Protein AF-A0A016VTC5-F1 (afdb_monomer_lite)

Radius of gyration: 31.77 Å; chains: 1; bounding box: 108×59×70 Å

Sequence (170 aa):
MVATVFDGDNRSESDGGTCVKMDIIPQVLLCLNAIRLAAGCAATSPGTSTPRLTTTTAATTTTTAPNACKTCTTAQVSFDKANGDPMSIDASFRVEAPDPVTGCLRLTSICAAQLGFFGFMEFNINQGGPQENLDVVQVVEALLECRNGAWYYRDIPVQVTSVQCIQVPP

InterPro domains:
  IPR002601 C6 domain [SM01048] (69-165)

Secondary structure (DSSP, 8-state):
------------------------------------------------------------------GGGS---GGGSEEPPP-S-TTEE-EEEEEEPPPTTT---EEEEEEEPPTTSEEEEEETTTS---GGGGG--SEEEEEEEEETTEEEETT-SSB--EEEEEEE--

Organism: NCBI:txid53326

Foldseek 3Di:
DDDDDDDDDDDDDDDDDDDDDDDDDDDDDDDDDDDDDDDDDDDDDDDDDDDDPPPPPDPPPPPVLPPQQAQADPLQEAFDDQPVPPFWHTKDKDWDQQDPPRSGTKMKIKAAADPQWFKAKDFPPPPGGDPQVVVRHRMDIFMWTGGRHFTDTPPDPDGGRYMTMTIGHD

pLDDT: mean 73.78, std 22.92, range [35.31, 96.69]

Structure (mmCIF, N/CA/C/O backbone):
data_AF-A0A016VTC5-F1
#
_entry.id   AF-A0A016VTC5-F1
#
loop_
_atom_site.group_PDB
_atom_site.id
_atom_site.type_symbol
_atom_site.label_atom_id
_atom_site.label_alt_id
_atom_site.label_comp_id
_atom_site.label_asym_id
_atom_site.label_entity_id
_atom_site.label_seq_id
_atom_site.pdbx_PDB_ins_code
_atom_site.Cartn_x
_atom_site.Cartn_y
_atom_site.Cartn_z
_atom_site.occupancy
_atom_site.B_iso_or_equiv
_atom_site.auth_seq_id
_atom_site.auth_comp_id
_atom_site.auth_asym_id
_atom_site.auth_atom_id
_atom_site.pdbx_PDB_model_num
ATOM 1 N N . MET A 1 1 ? 50.031 -6.601 50.861 1.00 43.88 1 MET A N 1
ATOM 2 C CA . MET A 1 1 ? 48.557 -6.537 50.907 1.00 43.88 1 MET A CA 1
ATOM 3 C C . MET A 1 1 ? 48.034 -7.776 50.215 1.00 43.88 1 MET A C 1
ATOM 5 O O . MET A 1 1 ? 48.301 -7.957 49.037 1.00 43.88 1 MET A O 1
ATOM 9 N N . VAL A 1 2 ? 47.423 -8.664 50.992 1.00 40.88 2 VAL A N 1
ATOM 10 C CA . VAL A 1 2 ? 46.771 -9.899 50.547 1.00 40.88 2 VAL A CA 1
ATOM 11 C C . VAL A 1 2 ? 45.274 -9.617 50.522 1.00 40.88 2 VAL A C 1
ATOM 13 O O . VAL A 1 2 ? 44.760 -9.069 51.495 1.00 40.88 2 VAL A O 1
ATOM 16 N N . ALA A 1 3 ? 44.594 -10.002 49.446 1.00 42.94 3 ALA A N 1
ATOM 17 C CA . ALA A 1 3 ? 43.154 -10.227 49.443 1.00 42.94 3 ALA A CA 1
ATOM 18 C C . ALA A 1 3 ? 42.839 -11.353 48.449 1.00 42.94 3 ALA A C 1
ATOM 20 O O . ALA A 1 3 ? 42.990 -11.207 47.239 1.00 42.94 3 ALA A O 1
ATOM 21 N N . THR A 1 4 ? 42.475 -12.494 49.018 1.00 43.69 4 THR A N 1
ATOM 22 C CA . THR A 1 4 ? 41.866 -13.676 48.410 1.00 43.69 4 THR A CA 1
ATOM 23 C C . THR A 1 4 ? 40.405 -13.389 48.054 1.00 43.69 4 THR A C 1
ATOM 25 O O . THR A 1 4 ? 39.698 -12.755 48.835 1.00 43.69 4 THR A O 1
ATOM 28 N N . VAL A 1 5 ? 39.926 -13.907 46.921 1.00 49.62 5 VAL A N 1
ATOM 29 C CA . VAL A 1 5 ? 38.490 -14.050 46.631 1.00 49.62 5 VAL A CA 1
ATOM 30 C C . VAL A 1 5 ? 38.233 -15.517 46.300 1.00 49.62 5 VAL A C 1
ATOM 32 O O . VAL A 1 5 ? 38.959 -16.119 45.513 1.00 49.62 5 VAL A O 1
ATOM 35 N N . PHE A 1 6 ? 37.254 -16.079 47.003 1.00 42.31 6 PHE A N 1
ATOM 36 C CA . PHE A 1 6 ? 36.798 -17.462 46.944 1.00 42.31 6 PHE A CA 1
ATOM 37 C C . PHE A 1 6 ? 35.987 -17.710 45.667 1.00 42.31 6 PHE A C 1
ATOM 39 O O . PHE A 1 6 ? 35.046 -16.968 45.394 1.00 42.31 6 PHE A O 1
ATOM 46 N N . ASP A 1 7 ? 36.327 -18.773 44.938 1.00 43.41 7 ASP A N 1
ATOM 47 C CA . ASP A 1 7 ? 35.518 -19.342 43.858 1.00 43.41 7 ASP A CA 1
ATOM 48 C C . ASP A 1 7 ? 34.697 -20.504 44.440 1.00 43.41 7 ASP A C 1
ATOM 50 O O . ASP A 1 7 ? 35.237 -21.391 45.109 1.00 43.41 7 ASP A O 1
ATOM 54 N N . GLY A 1 8 ? 33.376 -20.415 44.300 1.00 44.00 8 GLY A N 1
ATOM 55 C CA . GLY A 1 8 ? 32.418 -21.373 44.838 1.00 44.00 8 GLY A CA 1
ATOM 56 C C . GLY A 1 8 ? 32.077 -22.441 43.807 1.00 44.00 8 GLY A C 1
ATOM 57 O O . GLY A 1 8 ? 31.313 -22.185 42.882 1.00 44.00 8 GLY A O 1
ATOM 58 N N . ASP A 1 9 ? 32.616 -23.637 44.027 1.00 42.50 9 ASP A N 1
ATOM 59 C CA . ASP A 1 9 ? 32.246 -24.894 43.377 1.00 42.50 9 ASP A CA 1
ATOM 60 C C . ASP A 1 9 ? 30.780 -25.250 43.687 1.00 42.50 9 ASP A C 1
ATOM 62 O O . ASP A 1 9 ? 30.368 -25.256 44.850 1.00 42.50 9 ASP A O 1
ATOM 66 N N . ASN A 1 10 ? 29.990 -25.567 42.659 1.00 40.75 10 ASN A N 1
ATOM 67 C CA . ASN A 1 10 ? 28.832 -26.437 42.838 1.00 40.75 10 ASN A CA 1
ATOM 68 C C . ASN A 1 10 ? 28.550 -27.230 41.554 1.00 40.75 10 ASN A C 1
ATOM 70 O O . ASN A 1 10 ? 27.860 -26.781 40.636 1.00 40.75 10 ASN A O 1
ATOM 74 N N . ARG A 1 11 ? 29.121 -28.437 41.506 1.00 43.34 11 ARG A N 1
ATOM 75 C CA . ARG A 1 11 ? 28.721 -29.533 40.614 1.00 43.34 11 ARG A CA 1
ATOM 76 C C . ARG A 1 11 ? 27.265 -29.941 40.841 1.00 43.34 11 ARG A C 1
ATOM 78 O O . ARG A 1 11 ? 26.823 -30.046 41.981 1.00 43.34 11 ARG A O 1
ATOM 85 N N . SER A 1 12 ? 26.594 -30.361 39.770 1.00 43.53 12 SER A N 1
ATOM 86 C CA . SER A 1 12 ? 25.760 -31.573 39.772 1.00 43.53 12 SER A CA 1
ATOM 87 C C . SER A 1 12 ? 25.626 -32.115 38.343 1.00 43.53 12 SER A C 1
ATOM 89 O O . SER A 1 12 ? 25.126 -31.438 37.449 1.00 43.53 12 SER A O 1
ATOM 91 N N . GLU A 1 13 ? 26.146 -33.330 38.165 1.00 41.94 13 GLU A N 1
ATOM 92 C CA . GLU A 1 13 ? 26.016 -34.246 37.024 1.00 41.94 13 GLU A CA 1
ATOM 93 C C . GLU A 1 13 ? 24.557 -34.612 36.704 1.00 41.94 13 GLU A C 1
ATOM 95 O O . GLU A 1 13 ? 23.732 -34.683 37.612 1.00 41.94 13 GLU A O 1
ATOM 100 N N . SER A 1 14 ? 24.261 -34.953 35.443 1.00 40.25 14 SER A N 1
ATOM 101 C CA . SER A 1 14 ? 23.945 -36.345 35.053 1.00 40.25 14 SER A CA 1
ATOM 102 C C . SER A 1 14 ? 23.581 -36.447 33.560 1.00 40.25 14 SER A C 1
ATOM 104 O O . SER A 1 14 ? 22.788 -35.659 33.053 1.00 40.25 14 SER A O 1
ATOM 106 N N . ASP A 1 15 ? 24.249 -37.404 32.901 1.00 40.81 15 ASP A N 1
ATOM 107 C CA . ASP A 1 15 ? 23.864 -38.275 31.771 1.00 40.81 15 ASP A CA 1
ATOM 108 C C . ASP A 1 15 ? 22.846 -37.772 30.723 1.00 40.81 15 ASP A C 1
ATOM 110 O O . ASP A 1 15 ? 21.730 -37.378 31.025 1.00 40.81 15 ASP A O 1
ATOM 114 N N . GLY A 1 16 ? 23.118 -37.799 29.415 1.00 42.88 16 GLY A N 1
ATOM 115 C CA . GLY A 1 16 ? 23.679 -38.922 28.663 1.00 42.88 16 GLY A CA 1
ATOM 116 C C . GLY A 1 16 ? 22.544 -39.707 27.988 1.00 42.88 16 GLY A C 1
ATOM 117 O O . GLY A 1 16 ? 21.824 -40.439 28.655 1.00 42.88 16 GLY A O 1
ATOM 118 N N . GLY A 1 17 ? 22.384 -39.581 26.662 1.00 37.44 17 GLY A N 1
ATOM 119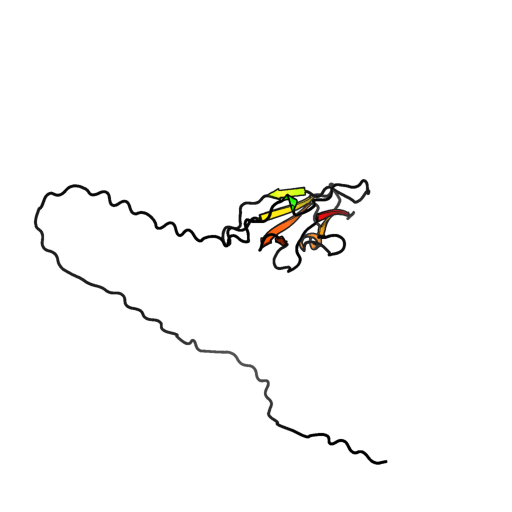 C CA . GLY A 1 17 ? 21.534 -40.501 25.894 1.00 37.44 17 GLY A CA 1
ATOM 120 C C . GLY A 1 17 ? 20.781 -39.891 24.715 1.00 37.44 17 GLY A C 1
ATOM 121 O O . GLY A 1 17 ? 19.595 -39.593 24.804 1.00 37.44 17 GLY A O 1
ATOM 122 N N . THR A 1 18 ? 21.438 -39.796 23.562 1.00 45.84 18 THR A N 1
ATOM 123 C CA . THR A 1 18 ? 20.753 -39.866 22.269 1.00 45.84 18 THR A CA 1
ATOM 124 C C . THR A 1 18 ? 20.414 -41.328 21.974 1.00 45.84 18 THR A C 1
ATOM 126 O O . THR A 1 18 ? 21.314 -42.153 21.853 1.00 45.84 18 THR A O 1
ATOM 129 N N . CYS A 1 19 ? 19.132 -41.660 21.804 1.00 40.72 19 CYS A N 1
ATOM 130 C CA . CYS A 1 19 ? 18.713 -42.795 20.981 1.00 40.72 19 CYS A CA 1
ATOM 131 C C . CYS A 1 19 ? 17.282 -42.611 20.458 1.00 40.72 19 CYS A C 1
ATOM 133 O O . CYS A 1 19 ? 16.337 -42.342 21.191 1.00 40.72 19 CYS A O 1
ATOM 135 N N . VAL A 1 20 ? 17.193 -42.756 19.141 1.00 48.62 20 VAL A N 1
ATOM 136 C CA . VAL A 1 20 ? 16.028 -42.816 18.253 1.00 48.62 20 VAL A CA 1
ATOM 137 C C . VAL A 1 20 ? 15.041 -43.896 18.717 1.00 48.62 20 VAL A C 1
ATOM 139 O O . VAL A 1 20 ? 15.524 -44.946 19.132 1.00 48.62 20 VAL A O 1
ATOM 142 N N . LYS A 1 21 ? 13.715 -43.702 18.562 1.00 35.31 21 LYS A N 1
ATOM 143 C CA . LYS A 1 21 ? 12.760 -44.663 17.941 1.00 35.31 21 LYS A CA 1
ATOM 144 C C . LYS A 1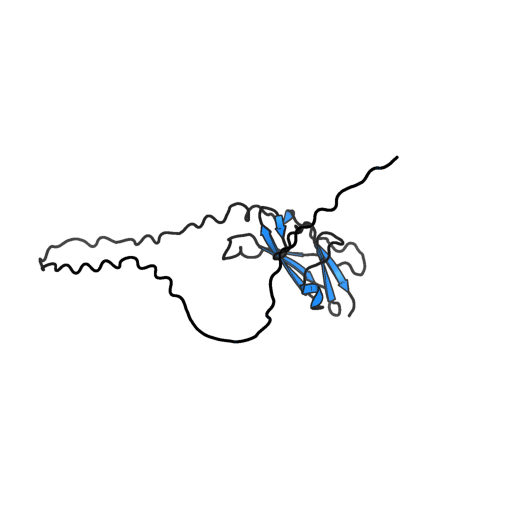 21 ? 11.287 -44.242 18.104 1.00 35.31 21 LYS A C 1
ATOM 146 O O . LYS A 1 21 ? 10.860 -43.802 19.162 1.00 35.31 21 LYS A O 1
ATOM 151 N N . MET A 1 22 ? 10.559 -44.425 17.003 1.00 38.03 22 MET A N 1
ATOM 152 C CA . MET A 1 22 ? 9.107 -44.383 16.806 1.00 38.03 22 MET A CA 1
ATOM 153 C C . MET A 1 22 ? 8.268 -45.135 17.862 1.00 38.03 22 MET A C 1
ATOM 155 O O . MET A 1 22 ? 8.683 -46.187 18.348 1.00 38.03 22 MET A O 1
ATOM 159 N N . ASP A 1 23 ? 7.021 -44.655 17.973 1.00 39.88 23 ASP A N 1
ATOM 160 C CA . ASP A 1 23 ? 5.746 -45.397 18.046 1.00 39.88 23 ASP A CA 1
ATOM 161 C C . ASP A 1 23 ? 4.951 -45.491 19.375 1.00 39.88 23 ASP A C 1
ATOM 163 O O . ASP A 1 23 ? 5.448 -45.919 20.410 1.00 39.88 23 ASP A O 1
ATOM 167 N N . ILE A 1 24 ? 3.642 -45.207 19.216 1.00 40.12 24 ILE A N 1
ATOM 168 C CA . ILE A 1 24 ? 2.465 -45.751 19.934 1.00 40.12 24 ILE A CA 1
ATOM 169 C C . ILE A 1 24 ? 2.121 -45.140 21.324 1.00 40.12 24 ILE A C 1
ATOM 171 O O . ILE A 1 24 ? 2.788 -45.381 22.322 1.00 40.12 24 ILE A O 1
ATOM 175 N N . ILE A 1 25 ? 1.012 -44.373 21.390 1.00 47.03 25 ILE A N 1
ATOM 176 C CA . ILE A 1 25 ? -0.277 -44.626 22.110 1.00 47.03 25 ILE A CA 1
ATOM 177 C C . ILE A 1 25 ? -1.021 -43.291 22.395 1.00 47.03 25 ILE A C 1
ATOM 179 O O . ILE A 1 25 ? -0.425 -42.354 22.925 1.00 47.03 25 ILE A O 1
ATOM 183 N N . PRO A 1 26 ? -2.339 -43.206 22.109 1.00 46.31 26 PRO A N 1
ATOM 184 C CA . PRO A 1 26 ? -3.202 -42.064 22.421 1.00 46.31 26 PRO A CA 1
ATOM 185 C C . PRO A 1 26 ? -3.680 -42.068 23.886 1.00 46.31 26 PRO A C 1
ATOM 187 O O . PRO A 1 26 ? -4.020 -43.114 24.432 1.00 46.31 26 PRO A O 1
ATOM 190 N N . GLN A 1 27 ? -3.817 -40.895 24.505 1.00 49.50 27 GLN A N 1
ATOM 191 C CA . GLN A 1 27 ? -4.654 -40.700 25.700 1.00 49.50 27 GLN A CA 1
ATOM 192 C C . GLN A 1 27 ? -5.665 -39.601 25.353 1.00 49.50 27 GLN A C 1
ATOM 194 O O . GLN A 1 27 ? -5.288 -38.461 25.110 1.00 49.50 27 GLN A O 1
ATOM 199 N N . VAL A 1 28 ? -6.915 -39.933 25.015 1.00 48.00 28 VAL A N 1
ATOM 200 C CA . VAL A 1 28 ? -8.015 -40.233 25.952 1.00 48.00 28 VAL A CA 1
ATOM 201 C C . VAL A 1 28 ? -8.046 -39.221 27.094 1.00 48.00 28 VAL A C 1
ATOM 203 O O . VAL A 1 28 ? -7.577 -39.494 28.193 1.00 48.00 28 VAL A O 1
ATOM 206 N N . LEU A 1 29 ? -8.655 -38.063 26.837 1.00 51.84 29 LEU A N 1
ATOM 207 C CA . LEU A 1 29 ? -9.235 -37.247 27.895 1.00 51.84 29 LEU A CA 1
ATOM 208 C C . LEU A 1 29 ? -10.730 -37.090 27.621 1.00 51.84 29 LEU A C 1
ATOM 210 O O . LEU A 1 29 ? -11.175 -36.322 26.771 1.00 51.84 29 LEU A O 1
ATOM 214 N N . LEU A 1 30 ? -11.479 -37.930 28.332 1.00 45.84 30 LEU A N 1
ATOM 215 C CA . LEU A 1 30 ? -12.925 -37.922 28.457 1.00 45.84 30 LEU A CA 1
ATOM 216 C C . LEU A 1 30 ? -13.391 -36.614 29.104 1.00 45.84 30 LEU A C 1
ATOM 218 O O . LEU A 1 30 ? -13.059 -36.351 30.255 1.00 45.84 30 LEU A O 1
ATOM 222 N N . CYS A 1 31 ? -14.270 -35.883 28.426 1.00 37.62 31 CYS A N 1
ATOM 223 C CA . CYS A 1 31 ? -15.258 -35.034 29.086 1.00 37.62 31 CYS A CA 1
ATOM 224 C C . CYS A 1 31 ? -16.643 -35.442 28.581 1.00 37.62 31 CYS A C 1
ATOM 226 O O . CYS A 1 31 ? -17.141 -34.946 27.573 1.00 37.62 31 CYS A O 1
ATOM 228 N N . LEU A 1 32 ? -17.246 -36.400 29.290 1.00 45.41 32 LEU A N 1
ATOM 229 C CA . LEU A 1 32 ? -18.679 -36.666 29.248 1.00 45.41 32 LEU A CA 1
ATOM 230 C C . LEU A 1 32 ? -19.402 -35.483 29.892 1.00 45.41 32 LEU A C 1
ATOM 232 O O . LEU A 1 32 ? -19.111 -35.149 31.039 1.00 45.41 32 LEU A O 1
ATOM 236 N N . ASN A 1 33 ? -20.424 -34.939 29.232 1.00 46.06 33 ASN A N 1
ATOM 237 C CA . ASN A 1 33 ? -21.542 -34.373 29.978 1.00 46.06 33 ASN A CA 1
ATOM 238 C C . ASN A 1 33 ? -22.887 -34.601 29.270 1.00 46.06 33 ASN A C 1
ATOM 240 O O . ASN A 1 33 ? -23.256 -33.921 28.321 1.00 46.06 33 ASN A O 1
ATOM 244 N N . ALA A 1 34 ? -23.564 -35.634 29.780 1.00 47.44 34 ALA A N 1
ATOM 245 C CA . ALA A 1 34 ? -25.004 -35.814 29.954 1.00 47.44 34 ALA A CA 1
ATOM 246 C C . ALA A 1 34 ? -25.958 -35.386 28.820 1.00 47.44 34 ALA A C 1
ATOM 248 O O . ALA A 1 34 ? -26.575 -34.323 28.846 1.00 47.44 34 ALA A O 1
ATOM 249 N N . ILE A 1 35 ? -26.224 -36.337 27.924 1.00 50.84 35 ILE A N 1
ATOM 250 C CA . ILE A 1 35 ? -27.450 -36.392 27.124 1.00 50.84 35 ILE A CA 1
ATOM 251 C C . ILE A 1 35 ? -28.610 -36.780 28.062 1.00 50.84 35 ILE A C 1
ATOM 253 O O . ILE A 1 35 ? -28.628 -37.879 28.617 1.00 50.84 35 ILE A O 1
ATOM 257 N N . ARG A 1 36 ? -29.597 -35.897 28.247 1.00 48.97 36 ARG A N 1
ATOM 258 C CA . ARG A 1 36 ? -30.879 -36.235 28.890 1.00 48.97 36 ARG A CA 1
ATOM 259 C C . ARG A 1 36 ? -31.859 -36.719 27.814 1.00 48.97 36 ARG A C 1
ATOM 261 O O . ARG A 1 36 ? -32.520 -35.910 27.174 1.00 48.97 36 ARG A O 1
ATOM 268 N N . LEU A 1 37 ? -31.963 -38.038 27.635 1.00 50.75 37 LEU A N 1
ATOM 269 C CA . LEU A 1 37 ? -33.136 -38.669 27.019 1.00 50.75 37 LEU A CA 1
ATOM 270 C C . LEU A 1 37 ? -34.254 -38.717 28.068 1.00 50.75 37 LEU A C 1
ATOM 272 O O . LEU A 1 37 ? -34.136 -39.426 29.066 1.00 50.75 37 LEU A O 1
ATOM 276 N N . ALA A 1 38 ? -35.343 -37.991 27.835 1.00 48.47 38 ALA A N 1
ATOM 277 C CA . ALA A 1 38 ? -36.612 -38.216 28.516 1.00 48.47 38 ALA A CA 1
ATOM 278 C C . ALA A 1 38 ? -37.646 -38.633 27.466 1.00 48.47 38 ALA A C 1
ATOM 280 O O . ALA A 1 38 ? -38.171 -37.805 26.724 1.00 48.47 38 ALA A O 1
ATOM 281 N N . ALA A 1 39 ? -37.900 -39.939 27.396 1.00 50.06 39 ALA A N 1
ATOM 282 C CA . ALA A 1 39 ? -39.072 -40.504 26.749 1.00 50.06 39 ALA A CA 1
ATOM 283 C C . ALA A 1 39 ? -40.252 -40.384 27.724 1.00 50.06 39 ALA A C 1
ATOM 285 O O . ALA A 1 39 ? -40.235 -40.985 28.797 1.00 50.06 39 ALA A O 1
ATOM 286 N N . GLY A 1 40 ? -41.251 -39.583 27.360 1.00 46.19 40 GLY A N 1
ATOM 287 C CA . GLY A 1 40 ? -42.513 -39.451 28.081 1.00 46.19 40 GLY A CA 1
ATOM 288 C C . GLY A 1 40 ? -43.673 -39.617 27.108 1.00 46.19 40 GLY A C 1
ATOM 289 O O . GLY A 1 40 ? -43.778 -38.887 26.126 1.00 46.19 40 GLY A O 1
ATOM 290 N N . CYS A 1 41 ? -44.514 -40.612 27.365 1.00 47.06 41 CYS A N 1
ATOM 291 C CA . CYS A 1 41 ? -45.739 -40.904 26.632 1.00 47.06 41 CYS A CA 1
ATOM 292 C C . CYS A 1 41 ? -46.768 -39.790 26.892 1.00 47.06 41 CYS A C 1
ATOM 294 O O . CYS A 1 41 ? -46.974 -39.426 28.049 1.00 47.06 41 CYS A O 1
ATOM 296 N N . ALA A 1 42 ? -47.470 -39.301 25.866 1.00 44.78 42 ALA A N 1
ATOM 297 C CA . ALA A 1 42 ? -48.656 -38.469 26.059 1.00 44.78 42 ALA A CA 1
ATOM 298 C C . ALA A 1 42 ? -49.813 -38.964 25.184 1.00 44.78 42 ALA A C 1
ATOM 300 O O . ALA A 1 42 ? -49.681 -39.141 23.974 1.00 44.78 42 ALA A O 1
ATOM 301 N N . ALA A 1 43 ? -50.928 -39.223 25.861 1.00 39.12 43 ALA A N 1
ATOM 302 C CA . ALA A 1 43 ? -52.191 -39.705 25.336 1.00 39.12 43 ALA A CA 1
ATOM 303 C C . ALA A 1 43 ? -52.889 -38.674 24.431 1.00 39.12 43 ALA A C 1
ATOM 305 O O . ALA A 1 43 ? -52.781 -37.465 24.624 1.00 39.12 43 ALA A O 1
ATOM 306 N N . THR A 1 44 ? -53.651 -39.177 23.463 1.00 50.03 44 THR A N 1
ATOM 307 C CA . THR A 1 44 ? -54.523 -38.413 22.565 1.00 50.03 44 THR A CA 1
ATOM 308 C C . THR A 1 44 ? -55.726 -37.814 23.295 1.00 50.03 44 THR A C 1
ATOM 310 O O . THR A 1 44 ? -56.467 -38.523 23.974 1.00 50.03 44 THR A O 1
ATOM 313 N N . SER A 1 45 ? -55.989 -36.527 23.073 1.00 47.06 45 SER A N 1
ATOM 314 C CA . SER A 1 45 ? -57.312 -35.906 23.227 1.00 47.06 45 SER A CA 1
ATOM 315 C C . SER A 1 45 ? -57.479 -34.818 22.156 1.00 47.06 45 SER A C 1
ATOM 317 O O . SER A 1 45 ? -56.549 -34.034 21.961 1.00 47.06 45 SER A O 1
ATOM 319 N N . PRO A 1 46 ? -58.613 -34.759 21.429 1.00 48.31 46 PRO A N 1
ATOM 320 C CA . PRO A 1 46 ? -58.837 -33.751 20.401 1.00 48.31 46 PRO A CA 1
ATOM 321 C C . PRO A 1 46 ? -59.312 -32.452 21.061 1.00 48.31 46 PRO A C 1
ATOM 323 O O . PRO A 1 46 ? -60.435 -32.358 21.549 1.00 48.31 46 PRO A O 1
ATOM 326 N N . GLY A 1 47 ? -58.434 -31.452 21.096 1.00 44.53 47 GLY A N 1
ATOM 327 C CA . GLY A 1 47 ? -58.731 -30.120 21.613 1.00 44.53 47 GLY A CA 1
ATOM 328 C C . GLY A 1 47 ? -58.259 -29.055 20.634 1.00 44.53 47 GLY A C 1
ATOM 329 O O . GLY A 1 47 ? -57.064 -28.829 20.475 1.00 44.53 47 GLY A O 1
ATOM 330 N N . THR A 1 48 ? -59.216 -28.424 19.964 1.00 53.41 48 THR A N 1
ATOM 331 C CA . THR A 1 48 ? -59.067 -27.255 19.095 1.00 53.41 48 THR A CA 1
ATOM 332 C C . THR A 1 48 ? -58.217 -26.171 19.758 1.00 53.41 48 THR A C 1
ATOM 334 O O . THR A 1 48 ? -58.603 -25.650 20.803 1.00 53.41 48 THR A O 1
ATOM 337 N N . SER A 1 49 ? -57.089 -25.785 19.156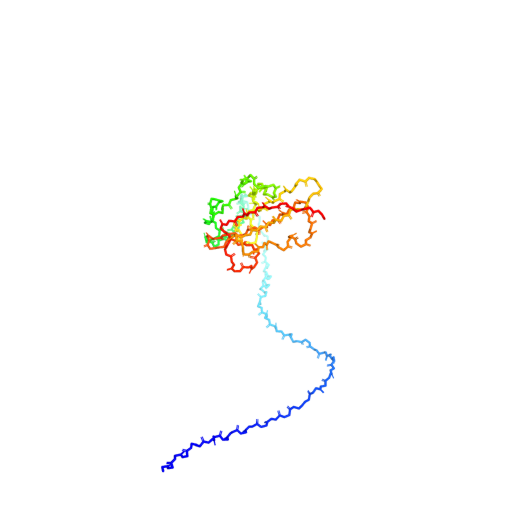 1.00 41.44 49 SER A N 1
ATOM 338 C CA . SER A 1 49 ? -56.395 -24.531 19.473 1.00 41.44 49 SER A CA 1
ATOM 339 C C . SER A 1 49 ? -55.520 -24.067 18.306 1.00 41.44 49 SER A C 1
ATOM 341 O O . SER A 1 49 ? -54.879 -24.851 17.615 1.00 41.44 49 SER A O 1
ATOM 343 N N . THR A 1 50 ? -55.594 -22.763 18.083 1.00 56.91 50 THR A N 1
ATOM 344 C CA . THR A 1 50 ? -55.079 -21.919 17.001 1.00 56.91 50 THR A CA 1
ATOM 345 C C . THR A 1 50 ? -53.583 -22.079 16.687 1.00 56.91 50 THR A C 1
ATOM 347 O O . THR A 1 50 ? -52.786 -22.337 17.591 1.00 56.91 50 THR A O 1
ATOM 350 N N . PRO A 1 51 ? -53.153 -21.850 15.427 1.00 42.34 51 PRO A N 1
ATOM 351 C CA . PRO A 1 51 ? -51.740 -21.874 15.075 1.00 42.34 51 PRO A CA 1
ATOM 352 C C . PRO A 1 51 ? -51.037 -20.661 15.696 1.00 42.34 51 PRO A C 1
ATOM 354 O O . PRO A 1 51 ? -51.226 -19.520 15.277 1.00 42.34 51 PRO A O 1
ATOM 357 N N . ARG A 1 52 ? -50.213 -20.910 16.715 1.00 48.53 52 ARG A N 1
ATOM 358 C CA . ARG A 1 52 ? -49.244 -19.938 17.219 1.00 48.53 52 ARG A CA 1
ATOM 359 C C . ARG A 1 52 ? -48.028 -19.981 16.297 1.00 48.53 52 ARG A C 1
ATOM 361 O O . ARG A 1 52 ? -47.339 -20.994 16.246 1.00 48.53 52 ARG A O 1
ATOM 368 N N . LEU A 1 53 ? -47.782 -18.892 15.567 1.00 47.34 53 LEU A N 1
ATOM 369 C CA . LEU A 1 53 ? -46.528 -18.685 14.841 1.00 47.34 53 LEU A CA 1
ATOM 370 C C . LEU A 1 53 ? -45.377 -18.723 15.855 1.00 47.34 53 LEU A C 1
ATOM 372 O O . LEU A 1 53 ? -45.233 -17.820 16.681 1.00 47.34 53 LEU A O 1
ATOM 376 N N . THR A 1 54 ? -44.567 -19.774 15.805 1.00 44.81 54 THR A N 1
ATOM 377 C CA . THR A 1 54 ? -43.295 -19.818 16.522 1.00 44.81 54 THR A CA 1
ATOM 378 C C . THR A 1 54 ? -42.271 -19.123 15.639 1.00 44.81 54 THR A C 1
ATOM 380 O O . THR A 1 54 ? -41.681 -19.732 14.751 1.00 44.81 54 THR A O 1
ATOM 383 N N . THR A 1 55 ? -42.094 -17.819 15.831 1.00 50.56 55 THR A N 1
ATOM 384 C CA . THR A 1 55 ? -40.966 -17.098 15.245 1.00 50.56 55 THR A CA 1
ATOM 385 C C . THR A 1 55 ? -39.706 -17.588 15.950 1.00 50.56 55 THR A C 1
ATOM 387 O O . THR A 1 55 ? -39.431 -17.210 17.088 1.00 50.56 55 THR A O 1
ATOM 390 N N . THR A 1 56 ? -38.957 -18.482 15.307 1.00 46.91 56 THR A N 1
ATOM 391 C CA . THR A 1 56 ? -37.606 -18.836 15.740 1.00 46.91 56 THR A CA 1
ATOM 392 C C . THR A 1 56 ? -36.719 -17.626 15.481 1.00 46.91 56 THR A C 1
ATOM 394 O O . THR A 1 56 ? -36.184 -17.449 14.390 1.00 46.91 56 THR A O 1
ATOM 397 N N . THR A 1 57 ? -36.601 -16.750 16.477 1.00 49.75 57 THR A N 1
ATOM 398 C CA . THR A 1 57 ? -35.576 -15.710 16.494 1.00 49.75 57 THR A CA 1
ATOM 399 C C . THR A 1 57 ? -34.235 -16.426 16.576 1.00 49.75 57 THR A C 1
ATOM 401 O O . THR A 1 57 ? -33.848 -16.910 17.640 1.00 49.75 57 THR A O 1
ATOM 404 N N . ALA A 1 58 ? -33.549 -16.555 15.441 1.00 52.03 58 ALA A N 1
ATOM 405 C CA . ALA A 1 58 ? -32.148 -16.932 15.436 1.00 52.03 58 ALA A CA 1
ATOM 406 C C . ALA A 1 58 ? -31.419 -15.936 16.342 1.00 52.03 58 ALA A C 1
ATOM 408 O O . ALA A 1 58 ? -31.474 -14.725 16.111 1.00 52.03 58 ALA A O 1
ATOM 409 N N . ALA A 1 59 ? -30.800 -16.440 17.410 1.00 47.50 59 ALA A N 1
ATOM 410 C CA . ALA A 1 59 ? -29.899 -15.649 18.223 1.00 47.50 59 ALA A CA 1
ATOM 411 C C . ALA A 1 59 ? -28.825 -15.104 17.281 1.00 47.50 59 ALA A C 1
ATOM 413 O O . ALA A 1 59 ? -27.979 -15.843 16.785 1.00 47.50 59 ALA A O 1
ATOM 414 N N . THR A 1 60 ? -28.915 -13.811 16.980 1.00 46.91 60 THR A N 1
ATOM 415 C CA . THR A 1 60 ? -27.823 -13.100 16.337 1.00 46.91 60 THR A CA 1
ATOM 416 C C . THR A 1 60 ? -26.746 -13.030 17.400 1.00 46.91 60 THR A C 1
ATOM 418 O O . THR A 1 60 ? -26.839 -12.237 18.334 1.00 46.91 60 THR A O 1
ATOM 421 N N . THR A 1 61 ? -25.767 -13.925 17.322 1.00 45.12 61 THR A N 1
ATOM 422 C CA . THR A 1 61 ? -24.511 -13.775 18.042 1.00 45.12 61 THR A CA 1
ATOM 423 C C . THR A 1 61 ? -23.847 -12.530 17.467 1.00 45.12 61 THR A C 1
ATOM 425 O O . THR A 1 61 ? -23.112 -12.582 16.485 1.00 45.12 61 THR A O 1
ATOM 428 N N . THR A 1 62 ? -24.161 -11.369 18.034 1.00 50.28 62 THR A N 1
ATOM 429 C CA . THR A 1 62 ? -23.357 -10.164 17.878 1.00 50.28 62 THR A CA 1
ATOM 430 C C . THR A 1 62 ? -22.057 -10.423 18.620 1.00 50.28 62 THR A C 1
ATOM 432 O O . THR A 1 62 ? -21.898 -10.088 19.791 1.00 50.28 62 THR A O 1
ATOM 435 N N . THR A 1 63 ? -21.116 -11.072 17.939 1.00 49.59 63 THR A N 1
ATOM 436 C CA . THR A 1 63 ? -19.710 -10.992 18.310 1.00 49.59 63 THR A CA 1
ATOM 437 C C . THR A 1 63 ? -19.344 -9.528 18.138 1.00 49.59 63 THR A C 1
ATOM 439 O O . THR A 1 63 ? -19.213 -9.039 17.015 1.00 49.59 63 THR A O 1
ATOM 442 N N . THR A 1 64 ? -19.289 -8.784 19.240 1.00 51.16 64 THR A N 1
ATOM 443 C CA . THR A 1 64 ? -18.751 -7.429 19.254 1.00 51.16 64 THR A CA 1
ATOM 444 C C . THR A 1 64 ? -17.309 -7.555 18.785 1.00 51.16 64 THR A C 1
ATOM 446 O O . THR A 1 64 ? -16.439 -7.931 19.569 1.00 51.16 64 THR A O 1
ATOM 449 N N . ALA A 1 65 ? -17.064 -7.339 17.486 1.00 53.06 65 ALA A N 1
ATOM 450 C CA . ALA A 1 65 ? -15.712 -7.202 16.965 1.00 53.06 65 ALA A CA 1
ATOM 451 C C . ALA A 1 65 ? -15.005 -6.216 17.901 1.00 53.06 65 ALA A C 1
ATOM 453 O O . ALA A 1 65 ? -15.591 -5.163 18.186 1.00 53.06 65 ALA A O 1
ATOM 454 N N . PRO A 1 66 ? -13.838 -6.561 18.466 1.00 55.94 66 PRO A N 1
ATOM 455 C CA . PRO A 1 66 ? -13.178 -5.687 19.416 1.00 55.94 66 PRO A CA 1
ATOM 456 C C . PRO A 1 66 ? -13.053 -4.308 18.766 1.00 55.94 66 PRO A C 1
ATOM 458 O O . PRO A 1 66 ? -12.451 -4.164 17.702 1.00 55.94 66 PRO A O 1
ATOM 461 N N . ASN A 1 67 ? -13.680 -3.299 19.385 1.00 59.97 67 ASN A N 1
ATOM 462 C CA . ASN A 1 67 ? -13.826 -1.933 18.860 1.00 59.97 67 ASN A CA 1
ATOM 463 C C . ASN A 1 67 ? -12.494 -1.291 18.414 1.00 59.97 67 ASN A C 1
ATOM 465 O O . ASN A 1 67 ? -12.503 -0.266 17.744 1.00 59.97 67 ASN A O 1
ATOM 469 N N . ALA A 1 68 ? -11.356 -1.885 18.772 1.00 62.41 68 ALA A N 1
ATOM 470 C CA . ALA A 1 68 ? -10.011 -1.418 18.489 1.00 62.41 68 ALA A CA 1
ATOM 471 C C . ALA A 1 68 ? -9.548 -1.581 17.024 1.00 62.41 68 ALA A C 1
ATOM 473 O O . ALA A 1 68 ? -8.577 -0.933 16.649 1.00 62.41 68 ALA A O 1
ATOM 474 N N . CYS A 1 69 ? -10.193 -2.406 16.185 1.00 72.94 69 CYS A N 1
ATOM 475 C CA . CYS A 1 69 ? -9.759 -2.611 14.789 1.00 72.94 69 CYS A CA 1
ATOM 476 C C . CYS A 1 69 ? -10.678 -2.015 13.707 1.00 72.94 69 CYS A C 1
ATOM 478 O O . CYS A 1 69 ? -10.490 -2.239 12.509 1.00 72.94 69 CYS A O 1
ATOM 480 N N . LYS A 1 70 ? -11.658 -1.207 14.129 1.00 73.69 70 LYS A N 1
ATOM 481 C CA . LYS A 1 70 ? -12.471 -0.347 13.249 1.00 73.69 70 LYS A CA 1
ATOM 482 C C . LYS A 1 70 ? -12.140 1.139 13.384 1.00 73.69 70 LYS A C 1
ATOM 484 O O . LYS A 1 70 ? -12.827 1.978 12.816 1.00 73.69 70 LYS A O 1
ATOM 489 N N . THR A 1 71 ? -11.112 1.467 14.158 1.00 84.00 71 THR A N 1
ATOM 490 C CA . THR A 1 71 ? -10.675 2.844 14.413 1.00 84.00 71 THR A CA 1
ATOM 491 C C . THR A 1 71 ? -9.711 3.365 13.359 1.00 84.00 71 THR A C 1
ATOM 493 O O . THR A 1 71 ? -9.512 4.577 13.288 1.00 84.00 71 THR A O 1
ATOM 496 N N . CYS A 1 72 ? -9.109 2.489 12.547 1.00 90.06 72 CYS A N 1
ATOM 497 C CA . CYS A 1 72 ? -8.212 2.953 11.503 1.00 90.06 72 CYS A CA 1
ATOM 498 C C . CYS A 1 72 ? -8.971 3.732 10.431 1.00 90.06 72 CYS A C 1
ATOM 500 O O . CYS A 1 72 ? -10.103 3.406 10.073 1.00 90.06 72 CYS A O 1
ATOM 502 N N . THR A 1 73 ? -8.306 4.737 9.877 1.00 91.44 73 THR A N 1
ATOM 503 C CA . THR A 1 73 ? -8.784 5.476 8.710 1.00 91.44 73 THR A CA 1
ATOM 504 C C . THR A 1 73 ? -7.729 5.412 7.619 1.00 91.44 73 THR A C 1
ATOM 506 O O . THR A 1 73 ? -6.535 5.283 7.895 1.00 91.44 73 THR A O 1
ATOM 509 N N . THR A 1 74 ? -8.153 5.497 6.362 1.00 90.56 74 THR A N 1
ATOM 510 C CA . THR A 1 74 ? -7.230 5.456 5.218 1.00 90.56 74 THR A CA 1
ATOM 511 C C . THR A 1 74 ? -6.265 6.643 5.210 1.00 90.56 74 THR A C 1
ATOM 513 O O . THR A 1 74 ? -5.151 6.516 4.724 1.00 90.56 74 THR A O 1
ATOM 516 N N . ALA A 1 75 ? -6.652 7.766 5.826 1.00 91.88 75 ALA A N 1
ATOM 517 C CA . ALA A 1 75 ? -5.825 8.963 5.963 1.00 91.88 75 ALA A CA 1
ATOM 518 C C . ALA A 1 75 ? -4.628 8.804 6.922 1.00 91.88 75 ALA A C 1
ATOM 520 O O . ALA A 1 75 ? -3.786 9.693 6.988 1.00 91.88 75 ALA A O 1
ATOM 521 N N . GLN A 1 76 ? -4.543 7.705 7.681 1.00 92.44 76 GLN A N 1
ATOM 522 C CA . GLN A 1 76 ? -3.395 7.430 8.555 1.00 92.44 76 GLN A CA 1
ATOM 523 C C . GLN A 1 76 ? -2.154 6.950 7.796 1.00 92.44 76 GLN A C 1
ATOM 525 O O . GLN A 1 76 ? -1.070 6.943 8.376 1.00 92.44 76 GLN A O 1
ATOM 530 N N . VAL A 1 77 ? -2.314 6.520 6.542 1.00 94.31 77 VAL A N 1
ATOM 531 C CA . VAL A 1 77 ? -1.214 6.077 5.683 1.00 94.31 77 VAL A CA 1
ATOM 532 C C . VAL A 1 77 ? -1.038 7.097 4.566 1.00 94.31 77 VAL A C 1
ATOM 534 O O . VAL A 1 77 ? -1.982 7.379 3.827 1.00 94.31 77 VAL A O 1
ATOM 537 N N . SER A 1 78 ? 0.167 7.649 4.437 1.00 95.44 78 SER A N 1
ATOM 538 C CA . SER A 1 78 ? 0.544 8.442 3.267 1.00 95.44 78 SER A CA 1
ATOM 539 C C . SER A 1 78 ? 0.806 7.508 2.094 1.00 95.44 78 SER A C 1
ATOM 541 O O . SER A 1 78 ? 1.629 6.602 2.200 1.00 95.44 78 SER A O 1
ATOM 543 N N . PHE A 1 79 ? 0.115 7.725 0.980 1.00 95.75 79 PHE A N 1
ATOM 544 C CA . PHE A 1 79 ? 0.419 7.066 -0.286 1.00 95.75 79 PHE A CA 1
ATOM 545 C C . PHE A 1 79 ? 1.126 8.079 -1.169 1.00 95.75 79 PHE A C 1
ATOM 547 O O . PHE A 1 79 ? 0.489 8.991 -1.707 1.00 95.75 79 PHE A O 1
ATOM 554 N N . ASP A 1 80 ? 2.440 7.929 -1.274 1.00 94.56 80 ASP A N 1
ATOM 555 C CA . ASP A 1 80 ? 3.281 8.916 -1.927 1.00 94.56 80 ASP A CA 1
ATOM 556 C C . ASP A 1 80 ? 3.035 8.907 -3.438 1.00 94.56 80 ASP A C 1
ATOM 558 O O . ASP A 1 80 ? 2.914 7.862 -4.084 1.00 94.56 80 ASP A O 1
ATOM 562 N N . LYS A 1 81 ? 2.916 10.105 -4.007 1.00 94.44 81 LYS A N 1
ATOM 563 C CA . LYS A 1 81 ? 2.800 10.291 -5.453 1.00 94.44 81 LYS A CA 1
ATOM 564 C C . LYS A 1 81 ? 4.173 10.358 -6.091 1.00 94.44 81 LYS A C 1
ATOM 566 O O . LYS A 1 81 ? 5.146 10.716 -5.428 1.00 94.44 81 LYS A O 1
ATOM 571 N N . ALA A 1 82 ? 4.221 10.049 -7.383 1.00 91.94 82 ALA A N 1
ATOM 572 C CA . ALA A 1 82 ? 5.424 10.209 -8.174 1.00 91.94 82 ALA A CA 1
ATOM 573 C C . ALA A 1 82 ? 5.947 11.643 -8.009 1.00 91.94 82 ALA A C 1
ATOM 575 O O . ALA A 1 82 ? 5.245 12.623 -8.269 1.00 91.94 82 ALA A O 1
ATOM 576 N N . ASN A 1 83 ? 7.181 11.764 -7.534 1.00 88.12 83 ASN A N 1
ATOM 577 C CA . ASN A 1 83 ? 7.801 13.037 -7.154 1.00 88.12 83 ASN A CA 1
ATOM 578 C C . ASN A 1 83 ? 8.614 13.679 -8.298 1.00 88.12 83 ASN A C 1
ATOM 580 O O . ASN A 1 83 ? 9.300 14.677 -8.083 1.00 88.12 83 ASN A O 1
ATOM 584 N N . GLY A 1 84 ? 8.539 13.112 -9.506 1.00 84.56 84 GLY A N 1
ATOM 585 C CA . GLY A 1 84 ? 9.323 13.522 -10.672 1.00 84.56 84 GLY A CA 1
ATOM 586 C C . GLY A 1 84 ? 10.625 12.739 -10.865 1.00 84.56 84 GLY A C 1
ATOM 587 O O . GLY A 1 84 ? 11.251 12.888 -11.915 1.00 84.56 84 GLY A O 1
ATOM 588 N N . ASP A 1 85 ? 11.012 11.877 -9.919 1.00 89.44 85 ASP A N 1
ATOM 589 C CA . ASP A 1 85 ? 12.128 10.957 -10.121 1.00 89.44 85 ASP A CA 1
ATOM 590 C C . ASP A 1 85 ? 11.767 9.910 -11.189 1.00 89.44 85 ASP A C 1
ATOM 592 O O . ASP A 1 85 ? 10.658 9.371 -11.176 1.00 89.44 85 ASP A O 1
ATOM 596 N N . PRO A 1 86 ? 12.698 9.549 -12.094 1.00 85.00 86 PRO A N 1
ATOM 597 C CA . PRO A 1 86 ? 12.415 8.665 -13.232 1.00 85.00 86 PRO A CA 1
ATOM 598 C C . PRO A 1 86 ? 11.982 7.247 -12.828 1.00 85.00 86 PRO A C 1
ATOM 600 O O . PRO A 1 86 ? 11.384 6.524 -13.625 1.00 85.00 86 PRO A O 1
ATOM 603 N N . MET A 1 87 ? 12.292 6.855 -11.593 1.00 92.56 87 MET A N 1
ATOM 604 C CA . MET A 1 87 ? 11.965 5.548 -11.030 1.00 92.56 87 MET A CA 1
ATOM 605 C C . MET A 1 87 ? 10.830 5.621 -10.010 1.00 92.56 87 MET A C 1
ATOM 607 O O . MET A 1 87 ? 10.382 4.579 -9.551 1.00 92.56 87 MET A O 1
ATOM 611 N N . SER A 1 88 ? 10.356 6.815 -9.646 1.00 94.31 88 SER A N 1
ATOM 612 C CA . SER A 1 88 ? 9.233 6.966 -8.722 1.00 94.31 88 SER A CA 1
ATOM 613 C C . SER A 1 88 ? 7.916 6.802 -9.472 1.00 94.31 88 SER A C 1
ATOM 615 O O . SER A 1 88 ? 7.721 7.356 -10.554 1.00 94.31 88 SER A O 1
ATOM 617 N N . ILE A 1 89 ? 7.004 6.033 -8.886 1.00 95.94 89 ILE A N 1
ATOM 618 C CA . ILE A 1 89 ? 5.659 5.806 -9.415 1.00 95.94 89 ILE A CA 1
ATOM 619 C C . ILE A 1 89 ? 4.630 6.086 -8.322 1.00 95.94 89 ILE A C 1
ATOM 621 O O . ILE A 1 89 ? 4.947 6.104 -7.133 1.00 95.94 89 ILE A O 1
ATOM 625 N N . ASP A 1 90 ? 3.382 6.304 -8.723 1.00 95.44 90 ASP A N 1
ATOM 626 C CA . ASP A 1 90 ? 2.313 6.590 -7.775 1.00 95.44 90 ASP A CA 1
ATOM 627 C C . ASP A 1 90 ? 2.002 5.382 -6.889 1.00 95.44 90 ASP A C 1
ATOM 629 O O . ASP A 1 90 ? 1.647 4.306 -7.379 1.00 95.44 90 ASP A O 1
ATOM 633 N N . ALA A 1 91 ? 2.016 5.598 -5.575 1.00 96.25 91 ALA A N 1
ATOM 634 C CA . ALA A 1 91 ? 1.354 4.708 -4.643 1.00 96.25 91 ALA A CA 1
ATOM 635 C C . ALA A 1 91 ? -0.162 4.932 -4.682 1.00 96.25 91 ALA A C 1
ATOM 637 O O . ALA A 1 91 ? -0.686 6.056 -4.792 1.00 96.25 91 ALA A O 1
ATOM 638 N N . SER A 1 92 ? -0.890 3.826 -4.595 1.00 96.06 92 SER A N 1
ATOM 639 C CA . SER A 1 92 ? -2.346 3.812 -4.551 1.00 96.06 92 SER A CA 1
ATOM 640 C C . SER A 1 92 ? -2.845 2.766 -3.563 1.00 96.06 92 SER A C 1
ATOM 642 O O . SER A 1 92 ? -2.070 1.972 -3.028 1.00 96.06 92 SER A O 1
ATOM 644 N N . PHE A 1 93 ? -4.144 2.792 -3.282 1.00 96.62 93 PHE A N 1
ATOM 645 C CA . PHE A 1 93 ? -4.760 1.832 -2.382 1.00 96.62 93 PHE A CA 1
ATOM 646 C C . PHE A 1 93 ? -6.180 1.483 -2.801 1.00 96.62 93 PHE A C 1
ATOM 648 O O . PHE A 1 93 ? -6.853 2.235 -3.508 1.00 96.62 93 PHE A O 1
ATOM 655 N N . ARG A 1 94 ? -6.648 0.349 -2.289 1.00 96.25 94 ARG A N 1
ATOM 656 C CA . ARG A 1 94 ? -8.022 -0.125 -2.391 1.00 96.25 94 ARG A CA 1
ATOM 657 C C . ARG A 1 94 ? -8.507 -0.529 -1.005 1.00 96.25 94 ARG A C 1
ATOM 659 O O . ARG A 1 94 ? -7.816 -1.241 -0.283 1.00 96.25 94 ARG A O 1
ATOM 666 N N . VAL A 1 95 ? -9.692 -0.062 -0.625 1.00 94.25 95 VAL A N 1
ATOM 667 C CA . VAL A 1 95 ? -10.338 -0.509 0.616 1.00 94.25 95 VAL A CA 1
ATOM 668 C C . VAL A 1 95 ? -10.962 -1.874 0.366 1.00 94.25 95 VAL A C 1
ATOM 670 O O . VAL A 1 95 ? -11.692 -2.048 -0.609 1.00 94.25 95 VAL A O 1
ATOM 673 N N . GLU A 1 96 ? -10.675 -2.824 1.246 1.00 93.81 96 GLU A N 1
ATOM 674 C CA . GLU A 1 96 ? -11.197 -4.184 1.168 1.00 93.81 96 GLU A CA 1
ATOM 675 C C . GLU A 1 96 ? -12.405 -4.372 2.085 1.00 93.81 96 GLU A C 1
ATOM 677 O O . GLU A 1 96 ? -12.662 -3.586 3.005 1.00 93.81 96 GLU A O 1
ATOM 682 N N . ALA A 1 97 ? -13.136 -5.466 1.863 1.00 90.75 97 ALA A N 1
ATOM 683 C CA . ALA A 1 97 ? -14.099 -5.929 2.850 1.00 90.75 97 ALA A CA 1
ATOM 684 C C . ALA A 1 97 ? -13.382 -6.207 4.190 1.00 90.75 97 ALA A C 1
ATOM 686 O O . ALA A 1 97 ? -12.258 -6.725 4.185 1.00 90.75 97 ALA A O 1
ATOM 687 N N . PRO A 1 98 ? -14.012 -5.890 5.338 1.00 90.00 98 PRO A N 1
ATOM 688 C CA . PRO A 1 98 ? -13.456 -6.243 6.635 1.00 90.00 98 PRO A CA 1
ATOM 689 C C . PRO A 1 98 ? -13.172 -7.741 6.726 1.00 90.00 98 PRO A C 1
ATOM 691 O O . PRO A 1 98 ? -13.895 -8.554 6.145 1.00 90.00 98 PRO A O 1
ATOM 694 N N . ASP A 1 99 ? -12.138 -8.101 7.477 1.00 87.62 99 ASP A N 1
ATOM 695 C CA . ASP A 1 99 ? -11.769 -9.498 7.664 1.00 87.62 99 ASP A CA 1
ATOM 696 C C . ASP A 1 99 ? -12.948 -10.296 8.264 1.00 87.62 99 ASP A C 1
ATOM 698 O O . ASP A 1 99 ? -13.525 -9.871 9.269 1.00 87.62 99 ASP A O 1
ATOM 702 N N . PRO A 1 100 ? -13.348 -11.437 7.674 1.00 84.62 100 PRO A N 1
ATOM 703 C CA . PRO A 1 100 ? -14.542 -12.163 8.105 1.00 84.62 100 PRO A CA 1
ATOM 704 C C . PRO A 1 100 ? -14.391 -12.841 9.473 1.00 84.62 100 PRO A C 1
ATOM 706 O O . PRO A 1 100 ? -15.400 -13.188 10.084 1.00 84.62 100 PRO A O 1
ATOM 709 N N . VAL A 1 101 ? -13.160 -13.046 9.957 1.00 85.81 101 VAL A N 1
ATOM 710 C CA . VAL A 1 101 ? -12.883 -13.716 11.236 1.00 85.81 101 VAL A CA 1
ATOM 711 C C . VAL A 1 101 ? -12.836 -12.700 12.377 1.00 85.81 101 VAL A C 1
ATOM 713 O O . VAL A 1 101 ? -13.433 -12.906 13.431 1.00 85.81 101 VAL A O 1
ATOM 716 N N . THR A 1 102 ? -12.140 -11.588 12.162 1.00 83.75 102 THR A N 1
ATOM 717 C CA . THR A 1 102 ? -11.841 -10.574 13.181 1.00 83.75 102 THR A CA 1
ATOM 718 C C . THR A 1 102 ? -12.739 -9.338 13.082 1.00 83.75 102 THR A C 1
ATOM 720 O O . THR A 1 102 ? -12.907 -8.609 14.059 1.00 83.75 102 THR A O 1
ATOM 723 N N . GLY A 1 103 ? -13.352 -9.095 11.920 1.00 86.06 103 GLY A N 1
ATOM 724 C CA . GLY A 1 103 ? -14.161 -7.909 11.631 1.00 86.06 103 GLY A CA 1
ATOM 725 C C . GLY A 1 103 ? -13.345 -6.628 11.430 1.00 86.06 103 GLY A C 1
ATOM 726 O O . GLY A 1 103 ? -13.929 -5.537 11.422 1.00 86.06 103 GLY A O 1
ATOM 727 N N . CYS A 1 104 ? -12.021 -6.746 11.310 1.00 89.88 104 CYS A N 1
ATOM 728 C CA . CYS A 1 104 ? -11.094 -5.625 11.231 1.00 89.88 104 CYS A CA 1
ATOM 729 C C . CYS A 1 104 ? -11.016 -5.033 9.825 1.00 89.88 104 CYS A C 1
ATOM 731 O O . CYS A 1 104 ? -11.179 -5.740 8.830 1.00 89.88 104 CYS A O 1
ATOM 733 N N . LEU A 1 105 ? -10.787 -3.718 9.740 1.00 93.00 105 LEU A N 1
ATOM 734 C CA . LEU A 1 105 ? -10.642 -3.047 8.450 1.00 93.00 105 LEU A CA 1
ATOM 735 C C . LEU A 1 105 ? -9.381 -3.523 7.730 1.00 93.00 105 LEU A C 1
ATOM 737 O O . LEU A 1 105 ? -8.337 -3.740 8.349 1.00 93.00 105 LEU A O 1
ATOM 741 N N . ARG A 1 106 ? -9.498 -3.643 6.410 1.00 93.88 106 ARG A N 1
ATOM 742 C CA . ARG A 1 106 ? -8.435 -4.079 5.515 1.00 93.88 106 ARG A CA 1
ATOM 743 C C . ARG A 1 106 ? -8.251 -3.070 4.393 1.00 93.88 106 ARG A C 1
ATOM 745 O O . ARG A 1 106 ? -9.219 -2.492 3.892 1.00 93.88 106 ARG A O 1
ATOM 752 N N . LEU A 1 107 ? -7.002 -2.861 4.013 1.00 95.12 107 LEU A N 1
ATOM 753 C CA . LEU A 1 107 ? -6.622 -1.958 2.942 1.00 95.12 107 LEU A CA 1
ATOM 754 C C . LEU A 1 107 ? -5.486 -2.590 2.151 1.00 95.12 107 LEU A C 1
ATOM 756 O O . LEU A 1 107 ? -4.482 -2.989 2.725 1.00 95.12 107 LEU A O 1
ATOM 760 N N . THR A 1 108 ? -5.634 -2.664 0.839 1.00 96.62 108 THR A N 1
ATOM 761 C CA . THR A 1 108 ? -4.582 -3.145 -0.054 1.00 96.62 108 THR A CA 1
ATOM 762 C C . THR A 1 108 ? -3.822 -1.940 -0.584 1.00 96.62 108 THR A C 1
ATOM 764 O O . THR A 1 108 ? -4.419 -1.095 -1.253 1.00 96.62 108 THR A O 1
ATOM 767 N N . SER A 1 109 ? -2.529 -1.836 -0.290 1.00 96.69 109 SER A N 1
ATOM 768 C CA . SER A 1 109 ? -1.630 -0.898 -0.960 1.00 96.69 109 SER A CA 1
ATOM 769 C C . SER A 1 109 ? -1.172 -1.490 -2.288 1.00 96.69 109 SER A C 1
ATOM 771 O O . SER A 1 109 ? -0.963 -2.697 -2.392 1.00 96.69 109 SER A O 1
ATOM 773 N N . ILE A 1 110 ? -1.043 -0.650 -3.311 1.00 96.50 110 ILE A N 1
ATOM 774 C CA . ILE A 1 110 ? -0.806 -1.078 -4.690 1.00 96.50 110 ILE A CA 1
ATOM 775 C C . ILE A 1 110 ? 0.287 -0.200 -5.300 1.00 96.50 110 ILE A C 1
ATOM 777 O O . ILE A 1 110 ? 0.130 1.023 -5.384 1.00 96.50 110 ILE A O 1
ATOM 781 N N . CYS A 1 111 ? 1.355 -0.845 -5.768 1.00 96.62 111 CYS A N 1
ATOM 782 C CA . CYS A 1 111 ? 2.389 -0.255 -6.613 1.00 96.62 111 CYS A CA 1
ATOM 783 C C . CYS A 1 111 ? 2.327 -0.908 -7.993 1.00 96.62 111 CYS A C 1
ATOM 785 O O . CYS A 1 111 ? 2.603 -2.099 -8.120 1.00 96.62 111 CYS A O 1
ATOM 787 N N . ALA A 1 112 ? 1.980 -0.141 -9.026 1.00 96.19 112 ALA A N 1
ATOM 788 C CA . ALA A 1 112 ? 1.887 -0.640 -10.395 1.00 96.19 112 ALA A CA 1
ATOM 789 C C . ALA A 1 112 ? 2.964 0.006 -11.273 1.00 96.19 112 ALA A C 1
ATOM 791 O O . ALA A 1 112 ? 2.874 1.189 -11.604 1.00 96.19 112 ALA A O 1
ATOM 792 N N . ALA A 1 113 ? 3.980 -0.770 -11.647 1.00 95.56 113 ALA A N 1
ATOM 793 C CA . ALA A 1 113 ? 5.029 -0.319 -12.551 1.00 95.56 113 ALA A CA 1
ATOM 794 C C . ALA A 1 113 ? 4.559 -0.285 -14.011 1.00 95.56 113 ALA A C 1
ATOM 796 O O . ALA A 1 113 ? 3.579 -0.930 -14.412 1.00 95.56 113 ALA A O 1
ATOM 797 N N . GLN A 1 114 ? 5.294 0.467 -14.830 1.00 93.62 114 GLN A N 1
ATOM 798 C CA . GLN A 1 114 ? 5.096 0.484 -16.275 1.00 93.62 114 GLN A CA 1
ATOM 799 C C . GLN A 1 114 ? 5.398 -0.887 -16.898 1.00 93.62 114 GLN A C 1
ATOM 801 O O . GLN A 1 114 ? 6.137 -1.703 -16.345 1.00 93.62 114 GLN A O 1
ATOM 806 N N . LEU A 1 115 ? 4.823 -1.147 -18.075 1.00 94.00 115 LEU A N 1
ATOM 807 C CA . LEU A 1 115 ? 5.085 -2.384 -18.814 1.00 94.00 115 LEU A CA 1
ATOM 808 C C . LEU A 1 115 ? 6.587 -2.535 -19.090 1.00 94.00 115 LEU A C 1
ATOM 810 O O . LEU A 1 115 ? 7.222 -1.613 -19.596 1.00 94.00 115 LEU A O 1
ATOM 814 N N . GLY A 1 116 ? 7.128 -3.715 -18.783 1.00 93.00 116 GLY A N 1
ATOM 815 C CA . GLY A 1 116 ? 8.556 -4.008 -18.927 1.00 93.00 116 GLY A CA 1
ATOM 816 C C . GLY A 1 116 ? 9.419 -3.596 -17.733 1.00 93.00 116 GLY A C 1
ATOM 817 O O . GLY A 1 116 ? 10.627 -3.780 -17.807 1.00 93.00 116 GLY A O 1
ATOM 818 N N . PHE A 1 117 ? 8.823 -3.084 -16.652 1.00 95.25 117 PHE A N 1
ATOM 819 C CA . PHE A 1 117 ? 9.481 -2.815 -15.373 1.00 95.25 117 PHE A CA 1
ATOM 820 C C . PHE A 1 117 ? 8.871 -3.673 -14.260 1.00 95.25 117 PHE A C 1
ATOM 822 O O . PHE A 1 117 ? 7.741 -4.159 -14.370 1.00 95.25 117 PHE A O 1
ATOM 829 N N . PHE A 1 118 ? 9.606 -3.814 -13.162 1.00 95.12 118 PHE A N 1
ATOM 830 C CA . PHE A 1 118 ? 9.121 -4.429 -11.933 1.00 95.12 118 PHE A CA 1
ATOM 831 C C . PHE A 1 118 ? 8.734 -3.360 -10.919 1.00 95.12 118 PHE A C 1
ATOM 833 O O . PHE A 1 118 ? 9.403 -2.334 -10.801 1.00 95.12 118 PHE A O 1
ATOM 840 N N . GLY A 1 119 ? 7.637 -3.589 -10.205 1.00 94.75 119 GLY A N 1
ATOM 841 C CA . GLY A 1 119 ? 7.206 -2.743 -9.105 1.00 94.75 119 GLY A CA 1
ATOM 842 C C . GLY A 1 119 ? 7.955 -3.101 -7.831 1.00 94.75 119 GLY A C 1
ATOM 843 O O . GLY A 1 119 ? 8.234 -4.266 -7.562 1.00 94.75 119 GLY A O 1
ATOM 844 N N . PHE A 1 120 ? 8.258 -2.090 -7.032 1.00 95.19 120 PHE A N 1
ATOM 845 C CA . PHE A 1 120 ? 8.829 -2.257 -5.709 1.00 95.19 120 PHE A CA 1
ATOM 846 C C . PHE A 1 120 ? 8.135 -1.301 -4.745 1.00 95.19 120 PHE A C 1
ATOM 848 O O . PHE A 1 120 ? 8.017 -0.102 -5.004 1.00 95.19 120 PHE A O 1
ATOM 855 N N . MET A 1 121 ? 7.649 -1.856 -3.641 1.00 95.81 121 MET A N 1
ATOM 856 C CA . MET A 1 121 ? 6.936 -1.125 -2.601 1.00 95.81 121 MET A CA 1
ATOM 857 C C . MET A 1 121 ? 7.815 -0.956 -1.369 1.00 95.81 121 MET A C 1
ATOM 859 O O . MET A 1 121 ? 8.460 -1.901 -0.930 1.00 95.81 121 MET A O 1
ATOM 863 N N . GLU A 1 122 ? 7.802 0.220 -0.764 1.00 94.88 122 GLU A N 1
ATOM 864 C CA . GLU A 1 122 ? 8.521 0.496 0.472 1.00 94.88 122 GLU A CA 1
ATOM 865 C C . GLU A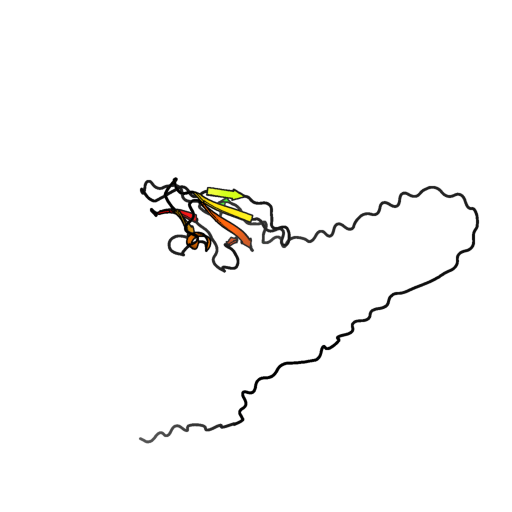 1 122 ? 7.579 1.065 1.532 1.00 94.88 122 GLU A C 1
ATOM 867 O O . GLU A 1 122 ? 6.766 1.947 1.258 1.00 94.88 122 GLU A O 1
ATOM 872 N N . PHE A 1 123 ? 7.696 0.554 2.755 1.00 95.06 123 PHE A N 1
ATOM 873 C CA . PHE A 1 123 ? 6.971 1.027 3.923 1.00 95.06 123 PHE A CA 1
ATOM 874 C C . PHE A 1 123 ? 7.847 1.963 4.754 1.00 95.06 123 PHE A C 1
ATOM 876 O O . PHE A 1 123 ? 9.028 1.698 4.969 1.00 95.06 123 PHE A O 1
ATOM 883 N N . ASN A 1 124 ? 7.250 3.040 5.269 1.00 92.31 124 ASN A N 1
ATOM 884 C CA . ASN A 1 124 ? 7.852 3.962 6.242 1.00 92.31 124 ASN A CA 1
ATOM 885 C C . ASN A 1 124 ? 9.197 4.593 5.846 1.00 92.31 124 ASN A C 1
ATOM 887 O O . ASN A 1 124 ? 9.872 5.114 6.731 1.00 92.31 124 ASN A O 1
ATOM 891 N N . ILE A 1 125 ? 9.565 4.569 4.560 1.00 86.88 125 ILE A N 1
ATOM 892 C CA . ILE A 1 125 ? 10.830 5.077 4.002 1.00 86.88 125 ILE A CA 1
ATOM 893 C C . ILE A 1 125 ? 12.067 4.415 4.648 1.00 86.88 125 ILE A C 1
ATOM 895 O O . ILE A 1 125 ? 12.368 4.599 5.826 1.00 86.88 125 ILE A O 1
ATOM 899 N N . ASN A 1 126 ? 12.863 3.693 3.861 1.00 82.88 126 ASN A N 1
ATOM 900 C CA . ASN A 1 126 ? 14.063 2.965 4.301 1.00 82.88 126 ASN A CA 1
ATOM 901 C C . ASN A 1 126 ? 13.824 1.876 5.368 1.00 82.88 126 ASN A C 1
ATOM 903 O O . ASN A 1 126 ? 14.780 1.433 6.008 1.00 82.88 126 ASN A O 1
ATOM 907 N N . GLN A 1 127 ? 12.583 1.427 5.589 1.00 84.88 127 GLN A N 1
ATOM 908 C CA . GLN A 1 127 ? 12.276 0.323 6.517 1.00 84.88 127 GLN A CA 1
ATOM 909 C C . GLN A 1 127 ? 11.976 -0.997 5.798 1.00 84.88 127 GLN A C 1
ATOM 911 O O . GLN A 1 127 ? 11.570 -1.975 6.429 1.00 84.88 127 GLN A O 1
ATOM 916 N N . GLY A 1 128 ? 12.225 -1.045 4.487 1.00 86.94 128 GLY A N 1
ATOM 917 C CA . GLY A 1 128 ? 11.951 -2.206 3.652 1.00 86.94 128 GLY A CA 1
ATOM 918 C C . GLY A 1 128 ? 10.508 -2.242 3.159 1.00 86.94 128 GLY A C 1
ATOM 919 O O . GLY A 1 128 ? 9.776 -1.261 3.235 1.00 86.94 128 GLY A O 1
ATOM 920 N N . GLY A 1 129 ? 10.105 -3.382 2.610 1.00 90.81 129 GLY A N 1
ATOM 921 C CA . GLY A 1 129 ? 8.840 -3.518 1.903 1.00 90.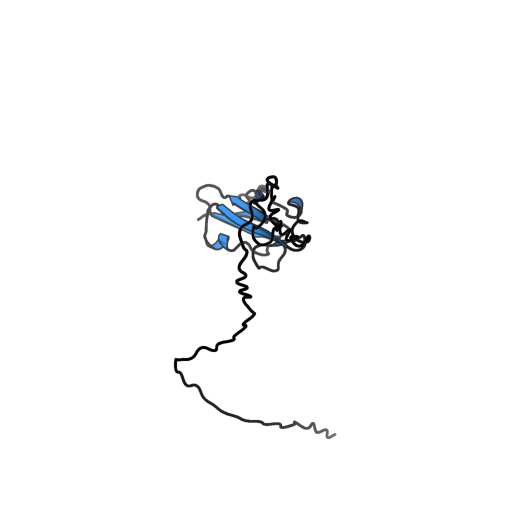81 129 GLY A CA 1
ATOM 922 C C . GLY A 1 129 ? 8.111 -4.822 2.202 1.00 90.81 129 GLY A C 1
ATOM 923 O O . GLY A 1 129 ? 8.554 -5.621 3.0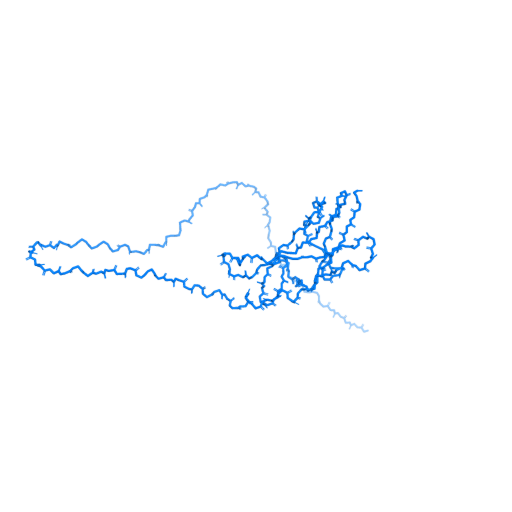33 1.00 90.81 129 GLY A O 1
ATOM 924 N N . PRO A 1 130 ? 6.983 -5.043 1.520 1.00 93.88 130 PRO A N 1
ATOM 925 C CA . PRO A 1 130 ? 6.254 -6.296 1.584 1.00 93.88 130 PRO A CA 1
ATOM 926 C C . PRO A 1 130 ? 7.076 -7.442 0.971 1.00 93.88 130 PRO A C 1
ATOM 928 O O . PRO A 1 130 ? 8.027 -7.230 0.214 1.00 93.88 130 PRO A O 1
ATOM 931 N N . GLN A 1 131 ? 6.710 -8.679 1.306 1.00 93.94 131 GLN A N 1
ATOM 932 C CA . GLN A 1 131 ? 7.444 -9.863 0.842 1.00 93.94 131 GLN A CA 1
ATOM 933 C C . GLN A 1 131 ? 7.273 -10.061 -0.671 1.00 93.94 131 GLN A C 1
ATOM 935 O O . GLN A 1 131 ? 8.163 -10.585 -1.331 1.00 93.94 131 GLN A O 1
ATOM 940 N N . GLU A 1 132 ? 6.157 -9.584 -1.209 1.00 92.94 132 GLU A N 1
ATOM 941 C CA . GLU A 1 132 ? 5.741 -9.626 -2.609 1.00 92.94 132 GLU A CA 1
ATOM 942 C C . GLU A 1 132 ? 6.733 -8.904 -3.540 1.00 92.94 132 GLU A C 1
ATOM 944 O O . GLU A 1 132 ? 6.794 -9.198 -4.731 1.00 92.94 132 GLU A O 1
ATOM 949 N N . ASN A 1 133 ? 7.590 -8.022 -3.011 1.00 92.38 133 ASN A N 1
ATOM 950 C CA . ASN A 1 133 ? 8.705 -7.461 -3.779 1.00 92.38 133 ASN A CA 1
ATOM 951 C C . ASN A 1 133 ? 9.696 -8.538 -4.266 1.00 92.38 133 ASN A C 1
ATOM 953 O O . ASN A 1 133 ? 10.377 -8.334 -5.269 1.00 92.38 133 ASN A O 1
ATOM 957 N N . LEU A 1 134 ? 9.804 -9.672 -3.561 1.00 91.06 134 LEU A N 1
ATOM 958 C CA . LEU A 1 134 ? 10.712 -10.769 -3.915 1.00 91.06 134 LEU A CA 1
ATOM 959 C C . LEU A 1 134 ? 10.243 -11.557 -5.141 1.00 91.06 134 LEU A C 1
ATOM 961 O O . LEU A 1 134 ? 11.050 -12.261 -5.745 1.00 91.06 134 LEU A O 1
ATOM 965 N N . ASP A 1 135 ? 8.969 -11.431 -5.512 1.00 91.56 135 ASP A N 1
ATOM 966 C CA . ASP A 1 135 ? 8.395 -12.123 -6.666 1.00 91.56 135 ASP A CA 1
ATOM 967 C C . ASP A 1 135 ? 8.712 -11.409 -7.988 1.00 91.56 135 ASP A C 1
ATOM 969 O O . ASP A 1 135 ? 8.462 -11.959 -9.059 1.00 91.56 135 ASP A O 1
ATOM 973 N N . VAL A 1 136 ? 9.296 -10.203 -7.922 1.00 90.75 136 VAL A N 1
ATOM 974 C CA . VAL A 1 136 ? 9.767 -9.434 -9.084 1.00 90.75 136 VAL A CA 1
ATOM 975 C C . VAL A 1 136 ? 8.643 -9.259 -10.119 1.00 90.75 136 VAL A C 1
ATOM 977 O O . VAL A 1 136 ? 8.750 -9.593 -11.299 1.00 90.75 136 VAL A O 1
ATOM 980 N N . VAL A 1 137 ? 7.501 -8.767 -9.637 1.00 94.38 137 VAL A N 1
ATOM 981 C CA . VAL A 1 137 ? 6.271 -8.591 -10.416 1.00 94.38 137 VAL A CA 1
ATOM 982 C C . VAL A 1 137 ? 6.072 -7.138 -10.831 1.00 94.38 137 VAL A C 1
ATOM 984 O O . VAL A 1 137 ? 6.564 -6.210 -10.196 1.00 94.38 137 VAL A O 1
ATOM 987 N N . GLN A 1 138 ? 5.308 -6.914 -11.899 1.00 95.25 138 GLN A N 1
ATOM 988 C CA . GLN A 1 138 ? 4.971 -5.560 -12.349 1.00 95.25 138 GLN A CA 1
ATOM 989 C C . GLN A 1 138 ? 4.052 -4.824 -11.359 1.00 95.25 138 GLN A C 1
ATOM 991 O O . GLN A 1 138 ? 4.152 -3.607 -11.200 1.00 95.25 138 GLN A O 1
ATOM 996 N N . VAL A 1 139 ? 3.137 -5.548 -10.711 1.00 96.56 139 VAL A N 1
ATOM 997 C CA . VAL A 1 139 ? 2.178 -4.986 -9.756 1.00 96.56 139 VAL A CA 1
ATOM 998 C C . VAL A 1 139 ? 2.382 -5.656 -8.409 1.00 96.56 139 VAL A C 1
ATOM 1000 O O . VAL A 1 139 ? 2.135 -6.851 -8.274 1.00 96.56 139 VAL A O 1
ATOM 1003 N N . VAL A 1 140 ? 2.819 -4.876 -7.426 1.00 96.62 140 VAL A N 1
ATOM 1004 C CA . VAL A 1 140 ? 2.958 -5.318 -6.039 1.00 96.62 140 VAL A CA 1
ATOM 1005 C C . VAL A 1 140 ? 1.718 -4.878 -5.277 1.00 96.62 140 VAL A C 1
ATOM 1007 O O . VAL A 1 140 ? 1.429 -3.683 -5.181 1.00 96.62 140 VAL A O 1
ATOM 1010 N N . GLU A 1 141 ? 0.997 -5.844 -4.722 1.00 96.62 141 GLU A N 1
ATOM 1011 C CA . GLU A 1 141 ? -0.120 -5.607 -3.815 1.00 96.62 141 GLU A CA 1
ATOM 1012 C C . GLU A 1 141 ? 0.260 -6.087 -2.417 1.00 96.62 141 GLU A C 1
ATOM 1014 O O . GLU A 1 141 ? 0.722 -7.213 -2.251 1.00 96.62 141 GLU A O 1
ATOM 1019 N N . ALA A 1 142 ? 0.049 -5.249 -1.404 1.00 95.88 142 ALA A N 1
ATOM 1020 C CA . ALA A 1 142 ? 0.289 -5.627 -0.020 1.00 95.88 142 ALA A CA 1
ATOM 1021 C C . ALA A 1 142 ? -0.936 -5.332 0.839 1.00 95.88 142 ALA A C 1
ATOM 1023 O O . ALA A 1 142 ? -1.481 -4.227 0.839 1.00 95.88 142 ALA A O 1
ATOM 1024 N N . LEU A 1 143 ? -1.379 -6.345 1.577 1.00 95.50 143 LEU A N 1
ATOM 1025 C CA . LEU A 1 143 ? -2.552 -6.241 2.428 1.00 95.50 143 LEU A CA 1
ATOM 1026 C C . LEU A 1 143 ? -2.169 -5.706 3.808 1.00 95.50 143 LEU A C 1
ATOM 1028 O O . LEU A 1 143 ? -1.393 -6.322 4.542 1.00 95.50 143 LEU A O 1
ATOM 1032 N N . LEU A 1 144 ? -2.751 -4.566 4.159 1.00 94.94 144 LEU A N 1
ATOM 1033 C CA . LEU A 1 144 ? -2.648 -3.935 5.463 1.00 94.94 144 LEU A CA 1
ATOM 1034 C C . LEU A 1 144 ? -3.903 -4.233 6.280 1.00 94.94 144 LEU A C 1
ATOM 1036 O O . LEU A 1 144 ? -5.036 -4.057 5.822 1.00 94.94 144 LEU A O 1
ATOM 1040 N N . GLU A 1 145 ? -3.696 -4.641 7.523 1.00 93.50 145 GLU A N 1
ATOM 1041 C CA . GLU A 1 145 ? -4.753 -4.937 8.478 1.00 93.50 145 GLU A CA 1
ATOM 1042 C C . GLU A 1 145 ? -4.737 -3.913 9.608 1.00 93.50 145 GLU A C 1
ATOM 1044 O O . GLU A 1 145 ? -3.692 -3.589 10.183 1.00 93.50 145 GLU A O 1
ATOM 1049 N N . CYS A 1 146 ? -5.916 -3.388 9.928 1.00 93.44 146 CYS A N 1
ATOM 1050 C CA . CYS A 1 146 ? -6.081 -2.499 11.061 1.00 93.44 146 CYS A CA 1
ATOM 1051 C C . CYS A 1 146 ? -5.997 -3.297 12.361 1.00 93.44 146 CYS A C 1
ATOM 1053 O O . CYS A 1 146 ? -6.809 -4.189 12.606 1.00 93.44 146 CYS A O 1
ATOM 1055 N N . ARG A 1 147 ? -5.064 -2.936 13.241 1.00 90.62 147 ARG A N 1
ATOM 1056 C CA . ARG A 1 147 ? -4.953 -3.495 14.592 1.00 90.62 147 ARG A CA 1
ATOM 1057 C C . ARG A 1 147 ? -4.759 -2.351 15.571 1.00 90.62 147 ARG A C 1
ATOM 1059 O O . ARG A 1 147 ? -3.848 -1.549 15.418 1.00 90.62 147 ARG A O 1
ATOM 1066 N N . ASN A 1 148 ? -5.621 -2.257 16.580 1.00 88.06 148 ASN A N 1
ATOM 1067 C CA . ASN A 1 148 ? -5.522 -1.237 17.631 1.00 88.06 148 ASN A CA 1
ATOM 1068 C C . ASN A 1 148 ? -5.406 0.215 17.114 1.00 88.06 148 ASN A C 1
ATOM 1070 O O . ASN A 1 148 ? -4.715 1.033 17.713 1.00 88.06 148 ASN A O 1
ATOM 1074 N N . GLY A 1 149 ? -6.078 0.546 16.007 1.00 89.00 149 GLY A N 1
ATOM 1075 C CA . GLY A 1 149 ? -6.053 1.888 15.412 1.00 89.00 149 GLY A CA 1
ATOM 1076 C C . GLY A 1 149 ? -4.818 2.230 14.580 1.00 89.00 149 GLY A C 1
ATOM 1077 O O . GLY A 1 149 ? -4.668 3.390 14.196 1.00 89.00 149 GLY A O 1
ATOM 1078 N N . ALA A 1 150 ? -3.972 1.247 14.277 1.00 92.50 150 ALA A N 1
ATOM 1079 C CA . ALA A 1 150 ? -2.824 1.380 13.391 1.00 92.50 150 ALA A CA 1
ATOM 1080 C C . ALA A 1 150 ? -2.858 0.322 12.275 1.00 92.50 150 ALA A C 1
ATOM 1082 O O . ALA A 1 150 ? -3.404 -0.770 12.448 1.00 92.50 150 ALA A O 1
ATOM 1083 N N . TRP A 1 151 ? -2.280 0.655 11.122 1.00 94.25 151 TRP A N 1
ATOM 1084 C CA . TRP A 1 151 ? -2.164 -0.251 9.982 1.00 94.25 151 TRP A CA 1
ATOM 1085 C C . TRP A 1 151 ? -0.904 -1.092 10.095 1.00 94.25 151 TRP A C 1
ATOM 1087 O O . TRP A 1 151 ? 0.166 -0.566 10.390 1.00 94.25 151 TRP A O 1
ATOM 1097 N N . TYR A 1 152 ? -1.023 -2.387 9.830 1.00 93.69 152 TYR A N 1
ATOM 1098 C CA . TYR A 1 152 ? 0.106 -3.303 9.845 1.00 93.69 152 TYR A CA 1
ATOM 1099 C C . TYR A 1 152 ? 0.083 -4.219 8.635 1.00 93.69 152 TYR A C 1
ATOM 1101 O O . TYR A 1 152 ? -0.973 -4.696 8.228 1.00 93.69 152 TYR A O 1
ATOM 1109 N N . TYR A 1 153 ? 1.262 -4.513 8.107 1.00 94.62 153 TYR A N 1
ATOM 1110 C CA . TYR A 1 153 ? 1.435 -5.537 7.092 1.00 94.62 153 TYR A CA 1
ATOM 1111 C C . TYR A 1 153 ? 1.656 -6.901 7.767 1.00 94.62 153 TYR A C 1
ATOM 1113 O O . TYR A 1 153 ? 2.650 -7.099 8.473 1.00 94.62 153 TYR A O 1
ATOM 1121 N N . ARG A 1 154 ? 0.721 -7.839 7.557 1.00 89.44 154 ARG A N 1
ATOM 1122 C CA . ARG A 1 154 ? 0.740 -9.201 8.133 1.00 89.44 154 ARG A CA 1
ATOM 1123 C C . ARG A 1 154 ? 1.042 -9.201 9.651 1.00 89.44 154 ARG A C 1
ATOM 1125 O O . ARG A 1 154 ? 0.606 -8.327 10.401 1.00 89.44 154 ARG A O 1
ATOM 1132 N N . ASP A 1 155 ? 1.818 -10.174 10.125 1.00 85.38 155 ASP A N 1
ATOM 1133 C CA . ASP A 1 155 ? 2.213 -10.332 11.530 1.00 85.38 155 ASP A CA 1
ATOM 1134 C C . ASP A 1 155 ? 3.433 -9.492 11.936 1.00 85.38 155 ASP A C 1
ATOM 1136 O O . ASP A 1 155 ? 3.976 -9.665 13.027 1.00 85.38 155 ASP A O 1
ATOM 1140 N N . ILE A 1 156 ? 3.865 -8.548 11.092 1.00 88.00 156 ILE A N 1
ATOM 1141 C CA . ILE A 1 156 ? 5.007 -7.691 11.412 1.00 88.00 156 ILE A CA 1
ATOM 1142 C C . ILE A 1 156 ? 4.573 -6.650 12.460 1.00 88.00 156 ILE A C 1
ATOM 1144 O O . ILE A 1 156 ? 3.580 -5.946 12.249 1.00 88.00 156 ILE A O 1
ATOM 1148 N N . PRO A 1 157 ? 5.298 -6.496 13.587 1.00 87.88 157 PRO A N 1
ATOM 1149 C CA . PRO A 1 157 ? 4.947 -5.558 14.657 1.00 87.88 157 PRO A CA 1
ATOM 1150 C C . PRO A 1 157 ? 5.360 -4.108 14.344 1.00 87.88 157 PRO A C 1
ATOM 1152 O O . PRO A 1 157 ? 5.589 -3.315 15.255 1.00 87.88 157 PRO A O 1
ATOM 1155 N N . VAL A 1 158 ? 5.468 -3.750 13.063 1.00 90.75 158 VAL A N 1
ATOM 1156 C CA . VAL A 1 158 ? 5.825 -2.407 12.595 1.00 90.75 158 VAL A CA 1
ATOM 1157 C C . VAL A 1 158 ? 4.593 -1.783 11.959 1.00 90.75 158 VAL A C 1
ATOM 1159 O O . VAL A 1 158 ? 4.015 -2.336 11.024 1.00 90.75 158 VAL A O 1
ATOM 1162 N N . GLN A 1 159 ? 4.172 -0.641 12.499 1.00 93.25 159 GLN A N 1
ATOM 1163 C CA . GLN A 1 159 ? 3.063 0.124 11.944 1.00 93.25 159 GLN A CA 1
ATOM 1164 C C . GLN A 1 159 ? 3.468 0.713 10.595 1.00 93.25 159 GLN A C 1
ATOM 1166 O O . GLN A 1 159 ? 4.528 1.318 10.501 1.00 93.25 159 GLN A O 1
ATOM 1171 N N . VAL A 1 160 ? 2.595 0.622 9.598 1.00 95.31 160 VAL A N 1
ATOM 1172 C CA . VAL A 1 160 ? 2.751 1.286 8.301 1.00 95.31 160 VAL A CA 1
ATOM 1173 C C . VAL A 1 160 ? 2.081 2.661 8.360 1.00 95.31 160 VAL A C 1
ATOM 1175 O O . VAL A 1 160 ? 0.880 2.764 8.616 1.00 95.31 160 VAL A O 1
ATOM 1178 N N . THR A 1 161 ? 2.857 3.723 8.153 1.00 95.31 161 THR A N 1
ATOM 1179 C CA . THR A 1 161 ? 2.407 5.126 8.121 1.00 95.31 161 THR A CA 1
ATOM 1180 C C . THR A 1 161 ? 2.657 5.792 6.772 1.00 95.31 161 THR A C 1
ATOM 1182 O O . THR A 1 161 ? 1.997 6.781 6.454 1.00 95.31 161 THR A O 1
ATOM 1185 N N . SER A 1 162 ? 3.553 5.246 5.950 1.00 94.94 162 SER A N 1
ATOM 1186 C CA . SER A 1 162 ? 3.729 5.665 4.562 1.00 94.94 162 SER A CA 1
ATOM 1187 C C . SER A 1 162 ? 4.027 4.486 3.644 1.00 94.94 162 SER A C 1
ATOM 1189 O O . SER A 1 162 ? 4.592 3.474 4.066 1.00 94.94 162 SER A O 1
ATOM 1191 N N . VAL A 1 163 ? 3.628 4.638 2.385 1.00 96.44 163 VAL A N 1
ATOM 1192 C CA . VAL A 1 163 ? 3.907 3.719 1.287 1.00 96.44 163 VAL A CA 1
ATOM 1193 C C . VAL A 1 163 ? 4.492 4.523 0.136 1.00 96.44 163 VAL A C 1
ATOM 1195 O O . VAL A 1 163 ? 3.838 5.429 -0.384 1.00 96.44 163 VAL A O 1
ATOM 1198 N N . GLN A 1 164 ? 5.696 4.150 -0.280 1.00 95.38 164 GLN A N 1
ATOM 1199 C CA . GLN A 1 164 ? 6.345 4.657 -1.479 1.00 95.38 164 GLN A CA 1
ATOM 1200 C C . GLN A 1 164 ? 6.440 3.540 -2.512 1.00 95.38 164 GLN A C 1
ATOM 1202 O O . GLN A 1 164 ? 6.634 2.371 -2.175 1.00 95.38 164 GLN A O 1
ATOM 1207 N N . CYS A 1 165 ? 6.309 3.907 -3.780 1.00 96.00 165 CYS A N 1
ATOM 1208 C CA . CYS A 1 165 ? 6.462 2.982 -4.883 1.00 96.00 165 CYS A CA 1
ATOM 1209 C C . CYS A 1 165 ? 7.581 3.453 -5.809 1.00 96.00 165 CYS A C 1
ATOM 1211 O O . CYS A 1 165 ? 7.645 4.622 -6.203 1.00 96.00 165 CYS A O 1
ATOM 1213 N N . ILE A 1 166 ? 8.438 2.513 -6.190 1.00 95.00 166 ILE A N 1
ATOM 1214 C CA . ILE A 1 166 ? 9.419 2.694 -7.252 1.00 95.00 166 ILE A CA 1
ATOM 1215 C C . ILE A 1 166 ? 9.245 1.589 -8.290 1.00 95.00 166 ILE A C 1
ATOM 1217 O O . ILE A 1 166 ? 8.731 0.509 -8.001 1.00 95.00 166 ILE A O 1
ATOM 1221 N N . GLN A 1 167 ? 9.662 1.866 -9.513 1.00 95.00 167 GLN A N 1
ATOM 1222 C CA . GLN A 1 167 ? 9.812 0.864 -10.555 1.00 95.00 167 GLN A CA 1
ATOM 1223 C C . GLN A 1 167 ? 11.295 0.589 -10.774 1.00 95.00 167 GLN A C 1
ATOM 1225 O O . GLN A 1 167 ? 12.108 1.491 -10.605 1.00 95.00 167 GLN A O 1
ATOM 1230 N N . VAL A 1 168 ? 11.654 -0.633 -11.156 1.00 93.31 168 VAL A N 1
ATOM 1231 C CA . VAL A 1 168 ? 13.031 -1.030 -11.479 1.00 93.31 168 VAL A CA 1
ATOM 1232 C C . VAL A 1 168 ? 13.075 -1.740 -12.833 1.00 93.31 168 VAL A C 1
ATOM 1234 O O . VAL A 1 168 ? 12.114 -2.432 -13.182 1.00 93.31 168 VAL A O 1
ATOM 1237 N N . PRO A 1 169 ? 14.127 -1.532 -13.647 1.00 90.94 169 PRO A N 1
ATOM 1238 C CA . PRO A 1 169 ? 14.296 -2.273 -14.887 1.00 90.94 169 PRO A CA 1
ATOM 1239 C C . PRO A 1 169 ? 14.535 -3.760 -14.589 1.00 90.94 169 PRO A C 1
ATOM 1241 O O . PRO A 1 169 ? 14.935 -4.097 -13.470 1.00 90.94 169 PRO A O 1
ATOM 1244 N N . PRO A 1 170 ? 14.290 -4.629 -15.578 1.00 85.88 170 PRO A N 1
ATOM 1245 C CA . PRO A 1 170 ? 14.441 -6.061 -15.419 1.00 85.88 170 PRO A CA 1
ATOM 1246 C C . PRO A 1 170 ? 15.885 -6.558 -15.380 1.00 85.88 170 PRO A C 1
ATOM 1248 O O . PRO A 1 170 ? 16.783 -5.854 -15.900 1.00 85.88 170 PRO A O 1
#